Protein AF-A0A1Y5DH07-F1 (afdb_monomer)

Solvent-accessible surface area (backbone atoms only — not comparable to full-atom values): 5199 Å² total; per-residue (Å²): 113,70,74,57,54,54,53,49,52,52,51,52,50,52,51,51,52,52,50,49,54,50,53,52,51,50,48,49,55,52,50,46,68,77,38,43,71,63,50,51,54,52,45,51,54,46,34,64,75,68,67,55,88,77,88,76,62,70,92,80,54,93,77,79,59,77,91,75,46,57,67,61,58,50,51,51,54,50,51,52,61,54,58,76,74,108

Foldseek 3Di:
DVVVVVVVVVVVVVVVVVVVVVVVVVCVVVVCVVCVVVLVVLVVVVCVVVVPPDDDDPVPDPDDDPVPDCPVVSVVVVVVVVVVVD

Radius of gyration: 18.68 Å; Cα contacts (8 Å, |Δi|>4): 12; chains: 1; bounding box: 38×39×50 Å

Sequence (86 aa):
KLRNGIKEKQGEFQFFAGKLQKAEQQWRQQFFRANLPRLQEILKGLIESEKVDIVLNGQAVIHVSPDLDLTKKLLNKLNQASAAKK

Mean predicted aligned error: 7.3 Å

pLDDT: mean 86.9, std 7.93, range [47.53, 96.56]

Secondary structure (DSSP, 8-state):
-HHHHHHHHHHHHHHHHHHHHHHHHHHHHHHHHHHHHHHHHHHHHHHHHHT-S----GGG-S---GGG-HHHHHHHHHHHHHHTT-

Structure (mmCIF, N/CA/C/O backbone):
data_AF-A0A1Y5DH07-F1
#
_entry.id   AF-A0A1Y5DH07-F1
#
loop_
_atom_site.grou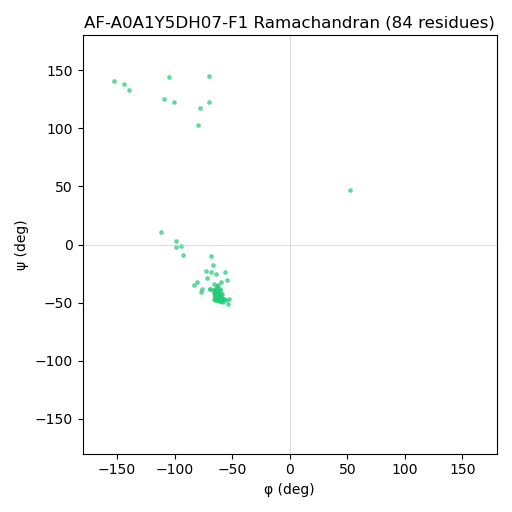p_PDB
_atom_site.id
_atom_site.type_symbol
_atom_site.label_atom_id
_atom_site.label_alt_id
_atom_site.label_comp_id
_atom_site.label_asym_id
_atom_site.label_entity_id
_atom_site.label_seq_id
_atom_site.pdbx_PDB_ins_code
_atom_site.Cartn_x
_atom_site.Cartn_y
_atom_site.Cartn_z
_atom_site.occupancy
_atom_site.B_iso_or_equiv
_atom_site.auth_seq_id
_atom_site.auth_comp_id
_atom_site.auth_asym_id
_atom_site.auth_atom_id
_atom_site.pdbx_PDB_model_num
ATOM 1 N N . LYS A 1 1 ? 22.893 -10.559 -37.171 1.00 66.75 1 LYS A N 1
ATOM 2 C CA . LYS A 1 1 ? 22.829 -9.201 -36.571 1.00 66.75 1 LYS A CA 1
ATOM 3 C C . LYS A 1 1 ? 21.530 -8.983 -35.778 1.00 66.75 1 LYS A C 1
ATOM 5 O O . LYS A 1 1 ? 21.630 -8.741 -34.586 1.00 66.75 1 LYS A O 1
ATOM 10 N N . LEU A 1 2 ? 20.337 -9.203 -36.354 1.00 74.25 2 LEU A N 1
ATOM 11 C CA . LEU A 1 2 ? 19.042 -9.000 -35.665 1.00 74.25 2 LEU A CA 1
ATOM 12 C C . LEU A 1 2 ? 18.830 -9.864 -34.397 1.00 74.25 2 LEU A C 1
ATOM 14 O O . LEU A 1 2 ? 18.450 -9.346 -33.354 1.00 74.25 2 LEU A O 1
ATOM 18 N N . ARG A 1 3 ? 19.163 -11.165 -34.445 1.00 73.69 3 ARG A N 1
ATOM 19 C CA . ARG A 1 3 ? 19.091 -12.074 -33.277 1.00 73.69 3 ARG A CA 1
ATOM 20 C C . ARG A 1 3 ? 19.961 -11.640 -32.088 1.00 73.69 3 ARG A C 1
ATOM 22 O O . ARG A 1 3 ? 19.582 -11.893 -30.951 1.00 73.69 3 ARG A O 1
ATOM 29 N N . ASN A 1 4 ? 21.105 -11.004 -32.344 1.00 78.75 4 ASN A N 1
ATOM 30 C CA . ASN A 1 4 ? 22.005 -10.553 -31.280 1.00 78.75 4 ASN A CA 1
ATOM 31 C C . ASN A 1 4 ? 21.466 -9.276 -30.624 1.00 78.75 4 ASN A C 1
ATOM 33 O O . ASN A 1 4 ? 21.428 -9.214 -29.403 1.00 78.75 4 ASN A O 1
ATOM 37 N N . GLY A 1 5 ? 20.933 -8.335 -31.415 1.00 79.38 5 GLY A N 1
ATOM 38 C CA . GLY A 1 5 ? 20.306 -7.120 -30.881 1.00 79.38 5 GLY A CA 1
ATOM 39 C C . GLY A 1 5 ? 19.058 -7.392 -30.031 1.00 79.38 5 GLY A C 1
ATOM 40 O O . GLY A 1 5 ? 18.856 -6.736 -29.017 1.00 79.38 5 GLY A O 1
ATOM 41 N N . ILE A 1 6 ? 18.248 -8.403 -30.381 1.00 83.69 6 ILE A N 1
ATOM 42 C CA . ILE A 1 6 ? 17.094 -8.808 -29.553 1.00 83.69 6 ILE A CA 1
ATOM 43 C C . ILE A 1 6 ? 17.553 -9.361 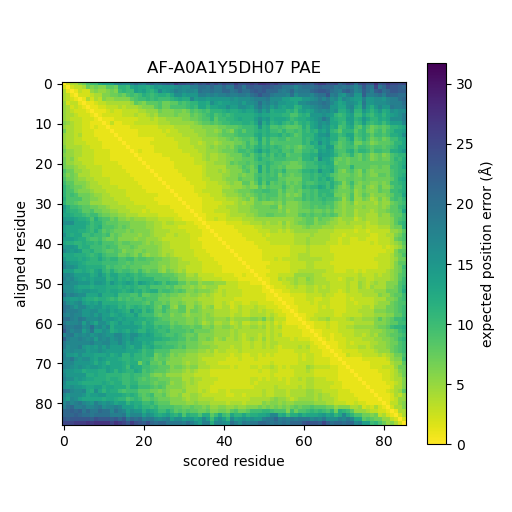-28.196 1.00 83.69 6 ILE A C 1
ATOM 45 O O . ILE A 1 6 ? 16.997 -8.988 -27.166 1.00 83.69 6 ILE A O 1
ATOM 49 N N . LYS A 1 7 ? 18.582 -10.220 -28.178 1.00 82.75 7 LYS A N 1
ATOM 50 C CA . LYS A 1 7 ? 19.138 -10.765 -26.928 1.00 82.75 7 LYS A CA 1
ATOM 51 C C . LYS A 1 7 ? 19.719 -9.669 -26.035 1.00 82.75 7 LYS A C 1
ATOM 53 O O . LYS A 1 7 ? 19.495 -9.683 -24.830 1.00 82.75 7 LYS A O 1
ATOM 58 N N . GLU A 1 8 ? 20.428 -8.717 -26.629 1.00 88.62 8 GLU A N 1
ATOM 59 C CA . GLU A 1 8 ? 21.022 -7.582 -25.921 1.00 88.62 8 GLU A CA 1
ATOM 60 C C . GLU A 1 8 ? 19.940 -6.687 -25.297 1.00 88.62 8 GLU A C 1
ATOM 62 O O . GLU A 1 8 ? 19.979 -6.414 -24.099 1.00 88.62 8 GLU A O 1
ATOM 67 N N . LYS A 1 9 ? 18.883 -6.357 -26.054 1.00 88.25 9 LYS A N 1
ATOM 68 C CA . LYS A 1 9 ? 17.728 -5.598 -25.544 1.00 88.25 9 LYS A CA 1
ATOM 69 C C . LYS A 1 9 ? 16.959 -6.329 -24.446 1.00 88.25 9 LYS A C 1
ATOM 71 O O . LYS A 1 9 ? 16.505 -5.697 -23.495 1.00 88.25 9 LYS A O 1
ATOM 76 N N . GLN A 1 10 ? 16.826 -7.650 -24.545 1.00 89.94 10 GLN A N 1
ATOM 77 C CA . GLN A 1 10 ? 16.206 -8.451 -23.491 1.00 89.94 10 GLN A CA 1
ATOM 78 C C . GLN A 1 10 ? 17.041 -8.426 -22.201 1.00 89.94 10 GLN A C 1
ATOM 80 O O . GLN A 1 10 ? 16.477 -8.292 -21.115 1.00 89.94 10 GLN A O 1
ATOM 85 N N . GLY A 1 11 ? 18.371 -8.493 -22.318 1.00 92.06 11 GLY A N 1
ATOM 86 C CA . GLY A 1 11 ? 19.290 -8.359 -21.187 1.00 92.06 11 GLY A CA 1
ATOM 87 C C . GLY A 1 11 ? 19.226 -6.978 -20.530 1.00 92.06 11 GLY A C 1
ATOM 88 O O . GLY A 1 11 ? 19.105 -6.886 -19.309 1.00 92.06 11 GLY A O 1
ATOM 89 N N . GLU A 1 12 ? 19.222 -5.905 -21.327 1.00 92.62 12 GLU A N 1
ATOM 90 C CA . GLU A 1 12 ? 19.041 -4.533 -20.829 1.00 92.62 12 GLU A CA 1
ATOM 91 C C . GLU A 1 12 ? 17.712 -4.381 -20.083 1.00 92.62 12 GLU A C 1
ATOM 93 O O . GLU A 1 12 ? 17.682 -3.864 -18.965 1.00 92.62 12 GLU A O 1
ATOM 98 N N . PHE A 1 13 ? 16.614 -4.875 -20.662 1.00 94.38 13 PHE A N 1
ATOM 99 C CA . PHE A 1 13 ? 15.303 -4.829 -20.023 1.00 94.38 13 PHE A CA 1
ATOM 100 C C . PHE A 1 13 ? 15.308 -5.540 -18.668 1.00 94.38 13 PHE A C 1
ATOM 102 O O . PHE A 1 13 ? 14.885 -4.960 -17.670 1.00 94.38 13 PHE A O 1
ATOM 109 N N . GLN A 1 14 ? 15.825 -6.771 -18.607 1.00 93.81 14 GLN A N 1
ATOM 110 C CA . GLN A 1 14 ? 15.905 -7.531 -17.357 1.00 93.81 14 GLN A CA 1
ATOM 111 C C . GLN A 1 14 ? 16.769 -6.820 -16.308 1.00 93.81 14 GLN A C 1
ATOM 113 O O . GLN A 1 14 ? 16.407 -6.777 -15.131 1.00 93.81 14 GLN A O 1
ATOM 118 N N . PHE A 1 15 ? 17.879 -6.210 -16.726 1.00 96.00 15 PHE A N 1
ATOM 119 C CA . PHE A 1 15 ? 18.743 -5.431 -15.845 1.00 96.00 15 PHE A CA 1
ATOM 12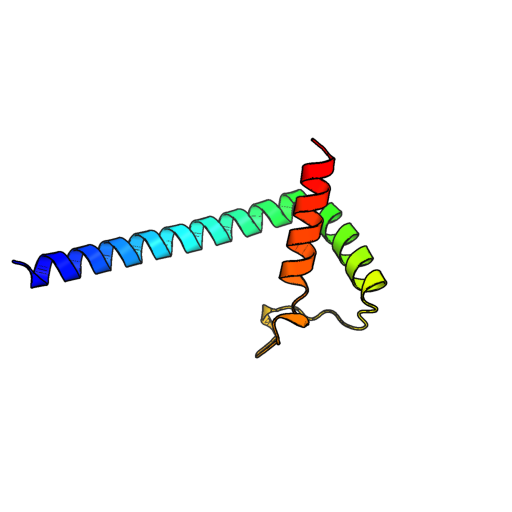0 C C . PHE A 1 15 ? 18.025 -4.211 -15.251 1.00 96.00 15 PHE A C 1
ATOM 122 O O . PHE A 1 15 ? 18.074 -3.996 -14.036 1.00 96.00 15 PHE A O 1
ATOM 129 N N . PHE A 1 16 ? 17.327 -3.429 -16.079 1.00 96.56 16 PHE A N 1
ATOM 130 C CA . PHE A 1 16 ? 16.575 -2.264 -15.609 1.00 96.56 16 PHE A CA 1
ATOM 131 C C . PHE A 1 16 ? 15.355 -2.654 -14.773 1.00 96.56 16 PHE A C 1
ATOM 133 O O . PHE A 1 16 ? 15.113 -2.022 -13.746 1.00 96.56 16 PHE A O 1
ATOM 140 N N . ALA A 1 17 ? 14.645 -3.724 -15.137 1.00 94.62 17 ALA A N 1
ATOM 141 C CA . ALA A 1 17 ? 13.553 -4.272 -14.336 1.00 94.62 17 ALA A CA 1
ATOM 142 C C . ALA A 1 17 ? 14.045 -4.684 -12.939 1.00 94.62 17 ALA A C 1
ATOM 144 O O . ALA A 1 17 ? 13.459 -4.292 -11.929 1.00 94.62 17 ALA A O 1
ATOM 145 N N . GLY A 1 18 ? 15.182 -5.385 -12.864 1.00 95.88 18 GLY A N 1
ATOM 146 C CA . GLY A 1 18 ? 15.803 -5.760 -11.594 1.00 95.88 18 GLY A CA 1
ATOM 147 C C . GLY A 1 18 ? 16.247 -4.551 -10.763 1.00 95.88 18 GLY A C 1
ATOM 148 O O . GLY A 1 18 ? 16.057 -4.531 -9.545 1.00 95.88 18 GLY A O 1
ATOM 149 N N . LYS A 1 19 ? 16.807 -3.511 -11.397 1.00 96.06 19 LYS A N 1
ATOM 150 C CA . LYS A 1 19 ? 17.148 -2.250 -10.714 1.00 96.06 19 LYS A CA 1
ATOM 151 C C . LYS A 1 19 ? 15.914 -1.538 -10.168 1.00 96.06 19 LYS A C 1
ATOM 153 O O . LYS A 1 19 ? 15.946 -1.099 -9.021 1.00 96.06 19 LYS A O 1
ATOM 158 N N . LEU A 1 20 ? 14.842 -1.455 -10.955 1.00 95.00 20 LEU A N 1
ATOM 159 C CA . LEU A 1 20 ? 13.588 -0.831 -10.542 1.00 95.00 20 LEU A CA 1
ATOM 160 C C . LEU A 1 20 ? 12.983 -1.563 -9.343 1.00 95.00 20 LEU A C 1
ATOM 162 O O . LEU A 1 20 ? 12.671 -0.926 -8.341 1.00 95.00 20 LEU A O 1
ATOM 166 N N . GLN A 1 21 ? 12.910 -2.894 -9.397 1.00 91.56 21 GLN A N 1
ATOM 167 C CA . GLN A 1 21 ? 12.399 -3.704 -8.292 1.00 91.56 21 GLN A CA 1
ATOM 168 C C . GLN A 1 21 ? 13.209 -3.489 -7.001 1.00 91.56 21 GLN A C 1
ATOM 170 O O . GLN A 1 21 ? 12.632 -3.350 -5.922 1.00 91.56 21 GLN A O 1
ATOM 175 N N . LYS A 1 22 ? 14.546 -3.421 -7.091 1.00 94.75 22 LYS A N 1
ATOM 176 C CA . LYS A 1 22 ? 15.413 -3.136 -5.933 1.00 94.75 22 LYS A CA 1
ATOM 177 C C . LYS A 1 22 ? 15.191 -1.732 -5.375 1.00 94.75 22 LYS A C 1
ATOM 179 O O . LYS A 1 22 ? 15.026 -1.588 -4.165 1.00 94.75 22 LYS A O 1
ATOM 184 N N . ALA A 1 23 ? 15.158 -0.718 -6.239 1.00 90.38 23 ALA A N 1
ATOM 185 C CA . ALA A 1 23 ? 14.909 0.664 -5.833 1.00 90.38 23 ALA A CA 1
ATOM 186 C C . ALA A 1 23 ? 13.542 0.802 -5.145 1.00 90.38 23 ALA A C 1
ATOM 188 O O . ALA A 1 23 ? 13.431 1.423 -4.092 1.00 90.38 23 ALA A O 1
ATOM 189 N N . GLU A 1 24 ? 12.517 0.145 -5.686 1.00 82.88 24 GLU A N 1
ATOM 190 C CA . GLU A 1 24 ? 11.173 0.111 -5.117 1.00 82.88 24 GLU A CA 1
ATOM 191 C C . GLU A 1 24 ? 11.149 -0.580 -3.740 1.00 82.88 24 GLU A C 1
ATOM 193 O O . GLU A 1 24 ? 10.525 -0.085 -2.802 1.00 82.88 24 GLU A O 1
ATOM 198 N N . GLN A 1 25 ? 11.863 -1.701 -3.567 1.00 87.69 25 GLN A N 1
ATOM 199 C CA . GLN A 1 25 ? 12.006 -2.353 -2.257 1.00 87.69 25 GLN A CA 1
ATOM 200 C C . GLN A 1 25 ? 12.712 -1.459 -1.230 1.00 87.69 25 GLN A C 1
ATOM 202 O O . GLN A 1 25 ? 12.244 -1.359 -0.095 1.00 87.69 25 GLN A O 1
ATOM 207 N N . GLN A 1 26 ? 13.809 -0.801 -1.610 1.00 90.56 26 GLN A N 1
ATOM 208 C CA . GLN A 1 26 ? 14.540 0.110 -0.723 1.00 90.56 26 GLN A CA 1
ATOM 209 C C . GLN A 1 26 ? 13.683 1.311 -0.325 1.00 90.56 26 GLN A C 1
ATOM 211 O O . GLN A 1 26 ? 13.595 1.640 0.860 1.00 90.56 26 GLN A O 1
ATOM 216 N N . TRP A 1 27 ? 13.007 1.920 -1.300 1.00 87.69 27 TRP A N 1
ATOM 217 C CA . TRP A 1 27 ? 12.09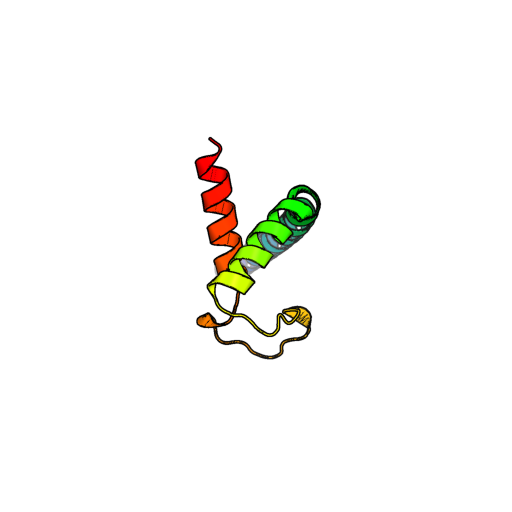1 3.026 -1.060 1.00 87.69 27 TRP A CA 1
ATOM 218 C C . TRP A 1 27 ? 10.970 2.616 -0.107 1.00 87.69 27 TRP A C 1
ATOM 220 O O . TRP A 1 27 ? 10.743 3.313 0.878 1.00 87.69 27 TRP A O 1
ATOM 230 N N . ARG A 1 28 ? 10.340 1.447 -0.314 1.00 79.38 28 ARG A N 1
ATOM 231 C CA . ARG A 1 28 ? 9.335 0.906 0.616 1.00 79.38 28 ARG A CA 1
ATOM 232 C C . ARG A 1 28 ? 9.877 0.826 2.038 1.00 79.38 28 ARG A C 1
ATOM 234 O O . ARG A 1 28 ? 9.241 1.336 2.952 1.00 79.38 28 ARG A O 1
ATOM 241 N N . GLN A 1 29 ? 11.049 0.227 2.241 1.00 85.00 29 GLN A N 1
ATOM 242 C CA . GLN A 1 29 ? 11.617 0.085 3.586 1.00 85.00 29 GLN A CA 1
ATOM 243 C C . GLN A 1 29 ? 11.855 1.441 4.263 1.00 85.00 29 GLN A C 1
ATOM 245 O O . GLN A 1 29 ? 11.484 1.618 5.422 1.00 85.00 29 GLN A O 1
ATOM 250 N N . GLN A 1 30 ? 12.450 2.400 3.551 1.00 87.81 30 GLN A N 1
ATOM 251 C CA . GLN A 1 30 ? 12.703 3.742 4.084 1.00 87.81 30 GLN A CA 1
ATOM 252 C C . GLN A 1 30 ? 11.398 4.481 4.383 1.00 87.81 30 GLN A C 1
ATOM 254 O O . GLN A 1 30 ? 11.239 5.055 5.459 1.00 87.81 30 GLN A O 1
ATOM 259 N N . PHE A 1 31 ? 10.445 4.410 3.456 1.00 83.56 31 PHE A N 1
ATOM 260 C CA . PHE A 1 31 ? 9.135 5.021 3.591 1.00 83.56 31 PHE A CA 1
ATOM 261 C C . PHE A 1 31 ? 8.380 4.482 4.809 1.00 83.56 31 PHE A C 1
ATOM 263 O O . PHE A 1 31 ? 7.895 5.273 5.617 1.00 83.56 31 PHE A O 1
ATOM 270 N N . PHE A 1 32 ? 8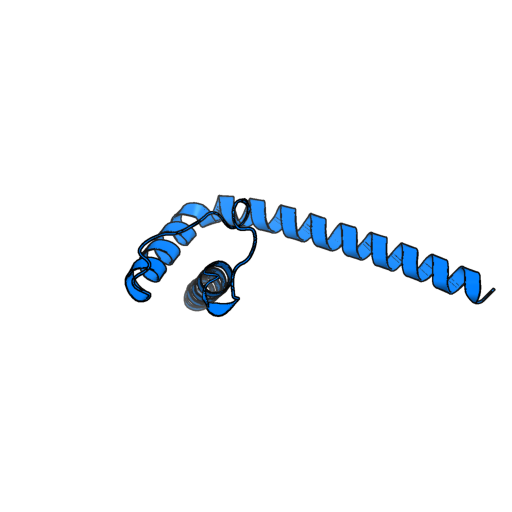.334 3.157 4.983 1.00 80.62 32 PHE A N 1
ATOM 271 C CA . PHE A 1 32 ? 7.705 2.523 6.142 1.00 80.62 32 PHE A CA 1
ATOM 272 C C . PHE A 1 32 ? 8.369 2.951 7.449 1.00 80.62 32 PHE A C 1
ATOM 274 O O . PHE A 1 32 ? 7.660 3.308 8.381 1.00 80.62 32 PHE A O 1
ATOM 281 N N . ARG A 1 33 ? 9.708 2.981 7.523 1.00 85.38 33 ARG A N 1
ATOM 282 C CA . ARG A 1 33 ? 10.423 3.430 8.733 1.00 85.38 33 ARG A CA 1
ATOM 283 C C . ARG A 1 33 ? 10.097 4.880 9.090 1.00 85.38 33 ARG A C 1
ATOM 285 O O . ARG A 1 33 ? 9.833 5.170 10.250 1.00 85.38 33 ARG A O 1
ATOM 292 N N . ALA A 1 34 ? 10.087 5.771 8.101 1.00 87.19 34 ALA A N 1
ATOM 293 C CA . ALA A 1 34 ? 9.829 7.193 8.316 1.00 87.19 34 AL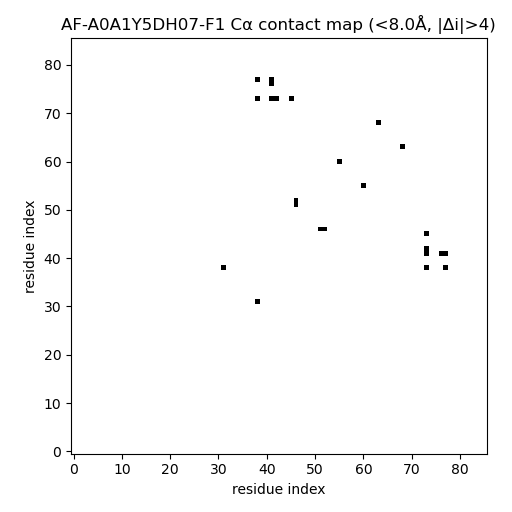A A CA 1
ATOM 294 C C . ALA A 1 34 ? 8.360 7.498 8.658 1.00 87.19 34 ALA A C 1
ATOM 296 O O . ALA A 1 34 ? 8.079 8.469 9.354 1.00 87.19 34 ALA A O 1
ATOM 297 N N . ASN A 1 35 ? 7.422 6.682 8.171 1.00 85.00 35 ASN A N 1
ATOM 298 C CA . ASN A 1 35 ? 5.984 6.931 8.298 1.00 85.00 35 ASN A CA 1
ATOM 299 C C . ASN A 1 35 ? 5.272 5.927 9.213 1.00 85.00 35 ASN A C 1
ATOM 301 O O . ASN A 1 35 ? 4.042 5.913 9.235 1.00 85.00 35 ASN A O 1
ATOM 305 N N . LEU A 1 36 ? 6.008 5.094 9.958 1.00 85.69 36 LEU A N 1
ATOM 306 C CA . LEU A 1 36 ? 5.436 3.988 10.730 1.00 85.69 36 LEU A CA 1
ATOM 307 C C . LEU A 1 36 ? 4.299 4.424 11.672 1.00 85.69 36 LEU A C 1
ATOM 309 O O . LEU A 1 36 ? 3.244 3.794 11.608 1.00 85.69 36 LEU A O 1
ATOM 313 N N . PRO A 1 37 ? 4.433 5.505 12.471 1.00 89.12 37 PRO A N 1
ATOM 314 C CA . PRO A 1 37 ? 3.359 5.922 13.377 1.00 89.12 37 PRO A CA 1
ATOM 315 C C . PRO A 1 37 ? 2.081 6.300 12.619 1.00 89.12 37 PRO A C 1
ATOM 317 O O . PRO A 1 37 ? 0.991 5.822 12.918 1.00 89.12 37 PRO A O 1
ATOM 320 N N . ARG A 1 38 ? 2.228 7.083 11.548 1.00 87.88 38 ARG A N 1
ATOM 321 C CA . ARG A 1 38 ? 1.113 7.521 10.703 1.00 87.88 38 ARG A CA 1
ATOM 322 C C . ARG A 1 38 ? 0.440 6.358 9.973 1.00 87.88 38 ARG A C 1
ATOM 324 O O . ARG A 1 38 ? -0.776 6.341 9.810 1.00 87.88 38 ARG A O 1
ATOM 331 N N . LEU A 1 39 ? 1.226 5.386 9.516 1.00 86.75 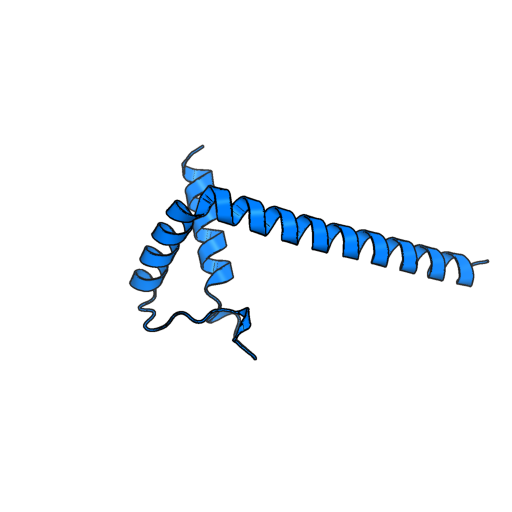39 LEU A N 1
ATOM 332 C CA . LEU A 1 39 ? 0.717 4.156 8.913 1.00 86.75 39 LEU A CA 1
ATOM 333 C C . LEU A 1 39 ? -0.107 3.345 9.915 1.00 86.75 39 LEU A C 1
ATOM 335 O O . LEU A 1 39 ? -1.165 2.849 9.542 1.00 86.75 39 LEU A O 1
ATOM 339 N N . GLN A 1 40 ? 0.344 3.236 11.168 1.00 89.88 40 GLN A N 1
ATOM 340 C CA . GLN A 1 40 ? -0.389 2.535 12.225 1.00 89.88 40 GLN A CA 1
ATOM 341 C C . GLN A 1 40 ? -1.729 3.209 12.540 1.00 89.88 40 GLN A C 1
ATOM 343 O O . GLN A 1 40 ? -2.736 2.515 12.655 1.00 89.88 40 GLN A O 1
ATOM 348 N N . GLU A 1 41 ? -1.773 4.541 12.611 1.00 92.56 41 GLU A N 1
ATOM 349 C CA . GLU A 1 41 ? -3.022 5.289 12.818 1.00 92.56 41 GLU A CA 1
ATOM 350 C C . GLU A 1 41 ? -4.029 5.053 11.687 1.00 92.56 41 GLU A C 1
ATOM 352 O O . GLU A 1 41 ? -5.189 4.720 11.933 1.00 92.56 41 GLU A O 1
ATOM 357 N N . ILE A 1 42 ? -3.580 5.170 10.433 1.00 91.50 42 ILE A N 1
ATO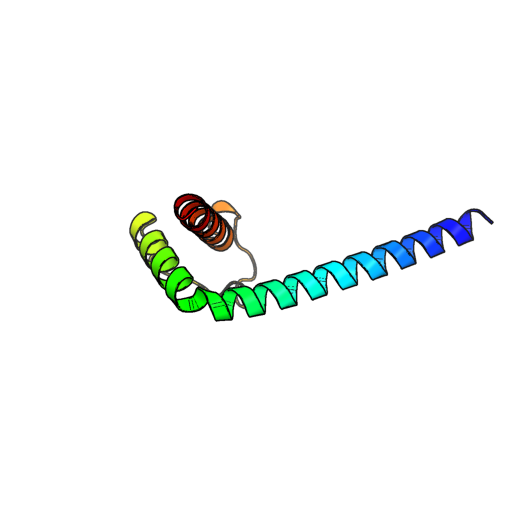M 358 C CA . ILE A 1 42 ? -4.446 4.952 9.267 1.00 91.50 42 ILE A CA 1
ATOM 359 C C . ILE A 1 42 ? -4.892 3.490 9.189 1.00 91.50 42 ILE A C 1
ATOM 361 O O . ILE A 1 42 ? -6.048 3.227 8.859 1.00 91.50 42 ILE A O 1
ATOM 365 N N . LEU A 1 43 ? -4.005 2.540 9.501 1.00 91.25 43 LEU A N 1
ATOM 366 C CA . LEU A 1 43 ? -4.341 1.120 9.543 1.00 91.25 43 LEU A CA 1
ATOM 367 C C . LEU A 1 43 ? -5.389 0.831 10.621 1.00 91.25 43 LEU A C 1
ATOM 369 O O . LEU A 1 43 ? -6.348 0.124 10.336 1.00 91.25 43 LEU A O 1
ATOM 373 N N . LYS A 1 44 ? -5.259 1.411 11.819 1.00 92.25 44 LYS A N 1
ATOM 374 C CA . LYS A 1 44 ? -6.257 1.268 12.885 1.00 92.25 44 LYS A CA 1
ATOM 375 C C . LYS A 1 44 ? -7.624 1.796 12.444 1.00 92.25 44 LYS A C 1
ATOM 377 O O . LYS A 1 44 ? -8.614 1.081 12.547 1.00 92.25 44 LYS A O 1
ATOM 382 N N . GLY A 1 45 ? -7.664 2.995 11.860 1.00 92.75 45 GLY A N 1
ATOM 383 C CA . GLY A 1 45 ? -8.907 3.550 11.321 1.00 92.75 45 GLY A CA 1
ATOM 384 C C . GLY A 1 45 ? -9.493 2.712 10.178 1.00 92.75 45 GLY A C 1
ATOM 385 O O . GLY A 1 45 ? -10.709 2.590 10.059 1.00 92.75 45 GLY A O 1
ATOM 386 N N . LEU A 1 46 ? -8.644 2.099 9.344 1.00 91.62 46 LEU A N 1
ATOM 387 C CA . LEU A 1 46 ? -9.084 1.185 8.289 1.00 91.62 46 LEU A CA 1
ATOM 388 C C . LEU A 1 46 ? -9.714 -0.086 8.878 1.00 91.62 46 LEU A C 1
ATOM 390 O O . LEU A 1 46 ? -10.810 -0.448 8.456 1.00 91.62 46 LEU A O 1
ATOM 394 N N . ILE A 1 47 ? -9.059 -0.706 9.866 1.00 92.69 47 ILE A N 1
ATOM 395 C CA . ILE A 1 47 ? -9.544 -1.895 10.586 1.00 92.69 47 ILE A CA 1
ATOM 396 C C . ILE A 1 47 ? -10.926 -1.633 11.190 1.00 92.69 47 ILE A C 1
ATOM 398 O O . ILE A 1 47 ? -11.841 -2.425 10.984 1.00 92.69 47 ILE A O 1
ATOM 402 N N . GLU A 1 48 ? -11.099 -0.499 11.871 1.00 93.31 48 GLU A N 1
ATOM 403 C CA . GLU A 1 48 ? -12.382 -0.106 12.464 1.00 93.31 48 GLU A CA 1
ATOM 404 C C . GLU A 1 48 ? -13.456 0.127 11.389 1.00 93.31 48 GLU A C 1
ATOM 406 O O . GLU A 1 48 ? -14.572 -0.380 11.504 1.00 93.31 48 GLU A O 1
ATOM 411 N N . SER A 1 49 ? -13.119 0.849 10.311 1.00 91.38 49 SER A N 1
ATOM 412 C CA . SER A 1 49 ? -14.077 1.186 9.248 1.00 91.38 49 SER A CA 1
ATOM 413 C C . SER A 1 49 ? -14.573 -0.027 8.460 1.00 91.38 49 SER A C 1
ATOM 415 O O . SER A 1 49 ? -15.729 -0.057 8.043 1.00 91.38 49 SER A O 1
ATOM 417 N N . GLU A 1 50 ? -13.711 -1.025 8.268 1.00 88.94 50 GLU A N 1
ATOM 418 C CA . GLU A 1 50 ? -14.036 -2.237 7.515 1.00 88.94 50 GLU A CA 1
ATOM 419 C C . GLU A 1 50 ? -14.423 -3.413 8.414 1.00 88.94 50 GLU A C 1
ATOM 421 O O . GLU A 1 50 ? -14.712 -4.490 7.901 1.00 88.94 50 GLU A O 1
ATOM 426 N N . LYS A 1 51 ? -14.479 -3.200 9.739 1.00 90.81 51 LYS A N 1
ATOM 427 C CA . LYS A 1 51 ? -14.785 -4.233 10.741 1.00 90.81 51 LYS A CA 1
ATOM 428 C C . LYS A 1 51 ? -13.891 -5.465 10.571 1.00 90.81 51 LYS A C 1
ATOM 430 O O . LYS A 1 51 ? -14.365 -6.593 10.516 1.00 90.81 51 LYS A O 1
ATOM 435 N N . VAL A 1 52 ? -12.590 -5.227 10.421 1.00 90.81 52 VAL A N 1
ATOM 436 C CA . VAL A 1 52 ? -11.605 -6.293 10.227 1.00 90.81 52 VAL A CA 1
ATOM 437 C C . VAL A 1 52 ? -11.302 -6.946 11.569 1.00 90.81 52 VAL A C 1
ATOM 439 O O . VAL A 1 52 ? -10.740 -6.306 12.454 1.00 90.81 52 VAL A O 1
ATOM 442 N N . ASP A 1 53 ? -11.615 -8.232 11.698 1.00 89.88 53 ASP A N 1
ATOM 443 C CA . ASP A 1 53 ? -11.353 -8.980 12.933 1.00 89.88 53 ASP A CA 1
ATOM 444 C C . ASP A 1 53 ? -9.894 -9.449 13.045 1.00 89.88 53 ASP A C 1
ATOM 446 O O . ASP A 1 53 ? -9.341 -9.542 14.140 1.00 89.88 53 ASP A O 1
ATOM 450 N N . ILE A 1 54 ? -9.252 -9.758 11.911 1.00 89.56 54 ILE A N 1
ATOM 451 C CA . ILE A 1 54 ? -7.884 -10.289 11.866 1.00 89.56 54 ILE A CA 1
ATOM 452 C C . ILE A 1 54 ? -7.104 -9.656 10.716 1.00 89.56 54 ILE A C 1
ATOM 454 O O . ILE A 1 54 ? -7.554 -9.632 9.571 1.00 89.56 54 ILE A O 1
ATOM 458 N N . VAL A 1 55 ? -5.881 -9.215 11.018 1.00 90.06 55 VAL A N 1
ATOM 459 C CA . VAL A 1 55 ? -4.892 -8.800 10.018 1.00 90.06 55 VAL A CA 1
ATOM 460 C C . VAL A 1 55 ? -3.770 -9.828 9.967 1.00 90.06 55 VAL A C 1
ATOM 462 O O . VAL A 1 55 ? -3.132 -10.120 10.978 1.00 90.06 55 VAL A O 1
ATOM 465 N N . LEU A 1 56 ? -3.510 -10.357 8.774 1.00 91.19 56 LEU A N 1
ATOM 466 C CA . LEU A 1 56 ? -2.432 -11.311 8.523 1.00 91.19 56 LEU A CA 1
ATOM 467 C C . LEU A 1 56 ? -1.267 -10.627 7.804 1.00 91.19 56 LEU A C 1
ATOM 469 O O . LEU A 1 56 ? -1.461 -9.760 6.951 1.00 91.19 56 LEU A O 1
ATOM 473 N N . ASN A 1 57 ? -0.039 -11.037 8.123 1.00 89.31 57 ASN A N 1
ATOM 474 C CA . ASN A 1 57 ? 1.135 -10.592 7.376 1.00 89.31 57 ASN A CA 1
ATOM 475 C C . ASN A 1 57 ? 1.118 -11.228 5.980 1.00 89.31 57 ASN A C 1
ATOM 477 O O . ASN A 1 57 ? 1.155 -12.450 5.872 1.00 89.31 57 ASN A O 1
ATOM 481 N N . GLY A 1 58 ? 1.135 -10.412 4.921 1.00 88.31 58 GLY A N 1
ATOM 482 C CA . GLY A 1 58 ? 1.097 -10.887 3.533 1.00 88.31 58 GLY A CA 1
ATOM 483 C C . GLY A 1 58 ? 2.216 -11.868 3.153 1.00 88.31 58 GLY A C 1
ATOM 484 O O . GLY A 1 58 ? 2.018 -12.686 2.267 1.00 88.31 58 GLY A O 1
ATOM 485 N N . GLN A 1 59 ? 3.360 -11.860 3.851 1.00 87.31 59 GLN A N 1
ATOM 486 C CA . GLN A 1 59 ? 4.438 -12.846 3.646 1.00 87.31 59 GLN A CA 1
ATOM 487 C C . GLN A 1 59 ? 4.057 -14.266 4.094 1.00 87.31 59 GLN A C 1
ATOM 489 O O . GLN A 1 59 ? 4.651 -15.231 3.626 1.00 87.31 59 GLN A O 1
ATOM 494 N N . ALA A 1 60 ? 3.088 -14.394 5.002 1.00 90.12 60 ALA A N 1
ATOM 495 C CA . ALA A 1 60 ? 2.578 -15.671 5.494 1.00 90.12 60 ALA A CA 1
ATOM 496 C C . ALA A 1 60 ? 1.331 -16.151 4.725 1.00 90.12 60 ALA A C 1
ATOM 498 O O . ALA A 1 60 ? 0.790 -17.211 5.034 1.00 90.12 60 ALA A O 1
ATOM 499 N N . VAL A 1 61 ? 0.852 -15.378 3.744 1.00 90.75 61 VAL A N 1
ATOM 500 C CA . VAL A 1 61 ? -0.385 -15.659 3.009 1.00 90.75 61 VAL A CA 1
ATOM 501 C C . VAL A 1 61 ? -0.052 -16.286 1.656 1.00 90.75 61 VAL A C 1
ATOM 503 O O . VAL A 1 61 ? 0.656 -15.695 0.847 1.00 90.75 61 VAL A O 1
ATOM 506 N N . ILE A 1 62 ? -0.586 -17.483 1.397 1.00 91.00 62 ILE A N 1
ATOM 507 C CA . ILE A 1 62 ? -0.356 -18.213 0.137 1.00 91.00 62 ILE A CA 1
ATOM 508 C C . ILE A 1 62 ? -1.191 -17.618 -1.009 1.00 91.00 62 ILE A C 1
ATOM 510 O O . ILE A 1 62 ? -0.722 -17.523 -2.141 1.00 91.00 62 ILE A O 1
ATOM 514 N N . HIS A 1 63 ? -2.428 -17.208 -0.723 1.00 90.19 63 HIS A N 1
ATOM 515 C CA . HIS A 1 63 ? -3.328 -16.582 -1.687 1.00 90.19 63 HIS A CA 1
ATOM 516 C C . HIS A 1 63 ? -4.312 -15.650 -0.974 1.00 90.19 63 HIS A C 1
ATOM 518 O O . HIS A 1 63 ? -4.817 -15.980 0.097 1.00 90.19 63 HIS A O 1
ATOM 524 N N . VAL A 1 64 ? -4.599 -14.502 -1.588 1.00 89.31 64 VAL A N 1
ATOM 525 C CA . VAL A 1 64 ? -5.599 -13.535 -1.129 1.00 89.31 64 VAL 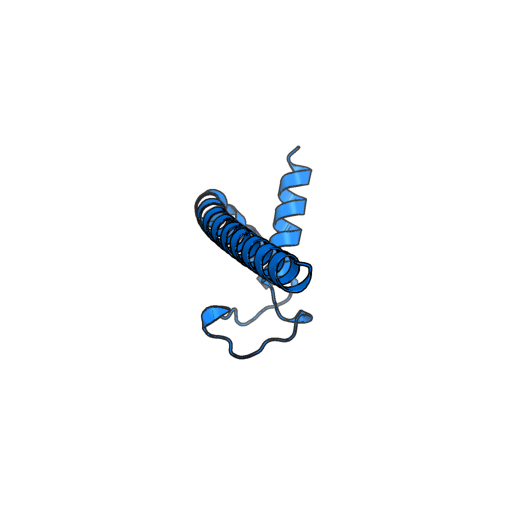A CA 1
ATOM 526 C C . VAL A 1 64 ? -6.278 -12.911 -2.343 1.00 89.31 64 VAL A C 1
ATOM 528 O O . VAL A 1 64 ? -5.617 -12.591 -3.334 1.00 89.31 64 VAL A O 1
ATOM 531 N N . SER A 1 65 ? -7.597 -12.742 -2.285 1.00 90.25 65 SER A N 1
ATOM 532 C CA . SER A 1 65 ? -8.316 -11.992 -3.311 1.00 90.25 65 SER A CA 1
ATOM 533 C C . SER A 1 65 ? -7.978 -10.496 -3.201 1.00 90.25 65 SER A C 1
ATOM 535 O O . SER A 1 65 ? -7.830 -9.985 -2.089 1.00 90.25 65 SER A O 1
ATOM 537 N N . PRO A 1 66 ? -7.892 -9.750 -4.319 1.00 86.62 66 PRO A N 1
ATOM 538 C CA . PRO A 1 66 ? -7.525 -8.331 -4.291 1.00 86.62 66 PRO A CA 1
ATOM 539 C C . PRO A 1 66 ? -8.398 -7.462 -3.377 1.00 86.62 66 PRO A C 1
ATOM 541 O O . PRO A 1 66 ? -7.904 -6.485 -2.822 1.00 86.62 66 PRO A O 1
ATOM 544 N N . ASP A 1 67 ? -9.671 -7.824 -3.210 1.00 86.75 67 ASP A N 1
ATOM 545 C CA . ASP A 1 67 ? -10.636 -7.072 -2.401 1.00 86.75 67 ASP A CA 1
ATOM 546 C C . ASP A 1 67 ? -10.391 -7.197 -0.888 1.00 86.75 67 ASP A C 1
ATOM 548 O O . ASP A 1 67 ? -10.784 -6.311 -0.127 1.00 86.75 67 ASP A O 1
ATOM 552 N N . LEU A 1 68 ? -9.712 -8.272 -0.463 1.00 87.69 68 LEU A N 1
ATOM 553 C CA . LEU A 1 68 ? -9.337 -8.531 0.931 1.00 87.69 68 LEU A CA 1
ATOM 554 C C . LEU A 1 68 ? -7.930 -8.008 1.266 1.00 87.69 68 LEU A C 1
ATOM 556 O O . LEU A 1 68 ? -7.540 -7.980 2.433 1.00 87.69 68 LEU A O 1
ATOM 560 N N . ASP A 1 69 ? -7.157 -7.576 0.266 1.00 88.44 69 ASP A N 1
ATOM 561 C CA . ASP A 1 69 ? -5.824 -7.016 0.479 1.00 88.44 69 ASP A CA 1
ATOM 562 C C . ASP A 1 69 ? -5.901 -5.551 0.945 1.00 88.44 69 ASP A C 1
ATOM 564 O O . ASP A 1 69 ? -6.082 -4.604 0.168 1.00 88.44 69 ASP A O 1
ATOM 568 N N . LEU A 1 70 ? -5.698 -5.355 2.248 1.00 89.88 70 LEU A N 1
ATOM 569 C CA . LEU A 1 70 ? -5.688 -4.039 2.888 1.00 89.88 70 LEU A CA 1
ATOM 570 C C . LEU A 1 70 ? -4.512 -3.155 2.445 1.00 89.88 70 LEU A C 1
ATOM 572 O O . LEU A 1 70 ? -4.586 -1.936 2.611 1.00 89.88 70 LEU A O 1
ATOM 576 N N . THR A 1 71 ? -3.449 -3.718 1.856 1.00 87.75 71 THR A N 1
ATOM 577 C CA . THR A 1 71 ? -2.239 -2.974 1.464 1.00 87.75 71 THR A CA 1
ATOM 578 C C . THR A 1 71 ? -2.584 -1.833 0.511 1.00 87.75 71 THR A C 1
ATOM 580 O O . THR A 1 71 ? -2.172 -0.692 0.724 1.00 87.75 71 THR A O 1
ATOM 583 N N . LYS A 1 72 ? -3.404 -2.102 -0.514 1.00 85.00 72 LYS A N 1
ATOM 584 C CA . LYS A 1 72 ? -3.819 -1.078 -1.487 1.00 85.00 72 LYS A CA 1
ATOM 585 C C . LYS A 1 72 ? -4.663 0.017 -0.836 1.00 85.00 72 LYS A C 1
ATOM 587 O O . LYS A 1 72 ? -4.436 1.201 -1.084 1.00 85.00 72 LYS A O 1
ATOM 592 N N . LYS A 1 73 ? -5.617 -0.363 0.019 1.00 89.12 73 LYS A N 1
ATOM 593 C CA . LYS A 1 73 ? -6.507 0.584 0.710 1.00 89.12 73 LYS A CA 1
ATOM 594 C C . LYS A 1 73 ? -5.727 1.490 1.663 1.00 89.12 73 LYS A C 1
ATOM 596 O O . LYS A 1 73 ? -5.942 2.703 1.672 1.00 89.12 73 LYS A O 1
ATOM 601 N N . LEU A 1 74 ? -4.778 0.915 2.401 1.00 88.81 74 LEU A N 1
ATOM 602 C CA . LEU A 1 74 ? -3.873 1.637 3.291 1.00 88.81 74 LEU A CA 1
ATOM 603 C C . LEU A 1 74 ? -3.032 2.664 2.522 1.00 88.81 74 LEU A C 1
ATOM 605 O O . LEU A 1 74 ? -2.993 3.832 2.907 1.00 88.81 74 LEU A O 1
ATOM 609 N N . LEU A 1 75 ? -2.414 2.259 1.405 1.00 84.50 75 LEU A N 1
ATOM 610 C CA . LEU A 1 75 ? -1.624 3.160 0.558 1.00 84.50 75 LEU A CA 1
ATOM 611 C C . LEU A 1 75 ? -2.469 4.306 -0.018 1.00 84.50 75 LEU A C 1
ATOM 613 O O . LEU A 1 75 ? -2.034 5.458 -0.007 1.00 84.50 75 LEU A O 1
ATOM 617 N N . ASN A 1 76 ? -3.696 4.025 -0.460 1.00 87.69 76 ASN A N 1
ATOM 618 C CA . ASN A 1 76 ? -4.604 5.052 -0.970 1.00 87.69 76 ASN A CA 1
ATOM 619 C C . ASN A 1 76 ? -4.975 6.080 0.108 1.00 87.69 76 ASN A C 1
ATOM 621 O O . ASN A 1 76 ? -4.854 7.283 -0.131 1.00 87.69 76 ASN A O 1
ATOM 625 N N . LYS A 1 77 ? -5.365 5.628 1.309 1.00 87.88 77 LYS A N 1
ATOM 626 C CA . LYS A 1 77 ? -5.665 6.525 2.440 1.00 87.88 77 LYS A CA 1
ATOM 627 C C . LYS A 1 77 ? -4.447 7.362 2.838 1.00 87.88 77 LYS A C 1
ATOM 629 O O . LYS A 1 77 ? -4.577 8.549 3.128 1.00 87.88 77 LYS A O 1
ATOM 634 N N . LEU A 1 78 ? -3.253 6.776 2.799 1.00 84.81 78 LEU A N 1
ATOM 635 C CA . LEU A 1 78 ? -2.009 7.482 3.095 1.00 84.81 78 LEU A CA 1
ATOM 636 C C . LEU A 1 78 ? -1.684 8.572 2.066 1.00 84.81 78 LEU A C 1
ATOM 638 O O . LEU A 1 78 ? -1.283 9.675 2.449 1.00 84.81 78 LEU A O 1
ATOM 642 N N . ASN A 1 79 ? -1.889 8.296 0.777 1.00 85.62 79 ASN A N 1
ATOM 643 C CA . ASN A 1 79 ? -1.725 9.286 -0.287 1.00 85.62 79 ASN A CA 1
ATOM 644 C C . ASN A 1 79 ? -2.721 10.441 -0.129 1.00 85.62 79 ASN A C 1
ATOM 646 O O . ASN A 1 79 ? -2.314 11.600 -0.163 1.00 85.62 79 ASN A O 1
ATOM 650 N N . GLN A 1 80 ? -3.995 10.138 0.139 1.00 87.44 80 GLN A N 1
ATOM 651 C CA . GLN A 1 80 ? -5.033 11.146 0.389 1.00 87.44 80 GLN A CA 1
ATOM 652 C C . GLN A 1 80 ? -4.689 12.030 1.590 1.00 87.44 80 GLN A C 1
ATOM 654 O O . GLN A 1 80 ? -4.684 13.253 1.482 1.00 87.44 80 GLN A O 1
ATOM 659 N N . ALA A 1 81 ? -4.305 11.422 2.714 1.00 82.25 81 ALA A N 1
ATOM 660 C CA . ALA A 1 81 ? -3.911 12.163 3.905 1.00 82.25 81 ALA A CA 1
ATOM 661 C C . ALA A 1 81 ? -2.649 13.018 3.676 1.00 82.25 81 ALA A C 1
ATOM 663 O O . ALA A 1 81 ? -2.409 13.967 4.414 1.00 82.25 81 ALA A O 1
ATOM 664 N N . SER A 1 82 ? -1.783 12.647 2.722 1.00 79.31 82 SER A N 1
ATOM 665 C CA . SER A 1 82 ? -0.556 13.397 2.404 1.00 79.31 82 SER A CA 1
ATOM 666 C C . SER A 1 82 ? -0.841 14.557 1.458 1.00 79.31 82 SER A C 1
ATOM 668 O O . SER A 1 82 ? -0.229 15.610 1.592 1.00 79.31 82 SER A O 1
ATOM 670 N N . ALA A 1 83 ? -1.782 14.369 0.533 1.00 76.50 83 ALA A N 1
ATOM 671 C CA . ALA A 1 83 ? -2.260 15.410 -0.364 1.00 76.50 83 ALA A CA 1
ATOM 672 C C . ALA A 1 83 ? -3.069 16.481 0.381 1.00 76.50 83 ALA A C 1
ATOM 674 O O . ALA A 1 83 ? -2.876 17.656 0.116 1.00 76.50 83 ALA A O 1
ATOM 675 N N . ALA A 1 84 ? -3.891 16.097 1.363 1.00 64.25 84 ALA A N 1
ATOM 676 C CA . ALA A 1 84 ? -4.671 17.030 2.184 1.00 64.25 84 ALA A CA 1
ATOM 677 C C . ALA A 1 84 ? -3.825 17.900 3.139 1.00 64.25 84 ALA A C 1
ATOM 679 O O . ALA A 1 84 ? -4.354 18.803 3.779 1.00 64.25 84 ALA A O 1
ATOM 680 N N . LYS A 1 85 ? -2.527 17.597 3.279 1.00 56.72 85 LYS A N 1
ATOM 681 C CA . LYS A 1 85 ? -1.573 18.342 4.115 1.00 56.72 85 LYS A CA 1
ATOM 682 C C . LYS A 1 85 ? -0.717 19.338 3.316 1.00 56.72 85 LYS A C 1
ATOM 684 O O . LYS A 1 85 ? 0.135 19.989 3.918 1.00 56.72 85 LYS A O 1
ATOM 689 N N . LYS A 1 86 ? -0.892 19.390 1.992 1.00 47.53 86 LYS A N 1
ATOM 690 C CA . LYS A 1 86 ? -0.343 20.420 1.101 1.00 47.53 86 LYS A CA 1
ATOM 691 C C . LYS A 1 86 ? -1.382 21.508 0.884 1.00 47.53 86 LYS A C 1
ATOM 693 O O . LYS A 1 86 ? -0.940 22.663 0.732 1.00 47.53 86 LYS A O 1
#